Protein AF-A0A1I0I881-F1 (afdb_monomer_lite)

Foldseek 3Di:
DDLDPVNLVVLVVVLVVLVVVLVVCCVVQNCPDPSNVVSVVVNVVSVVVSVVSVVVVD

Radius of gyration: 13.34 Å; chains: 1; bounding box: 26×14×40 Å

pLDDT: mean 90.38, std 13.87, range [44.94, 98.56]

Organism: NCBI:txid237682

Structure (mmCIF, N/CA/C/O backbone):
data_AF-A0A1I0I881-F1
#
_entry.id   AF-A0A1I0I881-F1
#
loop_
_atom_site.group_PDB
_atom_site.id
_atom_site.type_symbol
_atom_site.label_atom_id
_atom_site.label_alt_id
_atom_site.label_comp_id
_atom_site.label_asym_id
_atom_site.label_entity_id
_atom_site.label_seq_id
_atom_site.pdbx_PDB_ins_code
_atom_site.Cartn_x
_atom_site.Cartn_y
_atom_site.Cartn_z
_atom_site.occupancy
_atom_site.B_iso_or_equiv
_atom_site.auth_seq_id
_atom_site.auth_comp_id
_atom_site.auth_asym_id
_atom_site.auth_atom_id
_a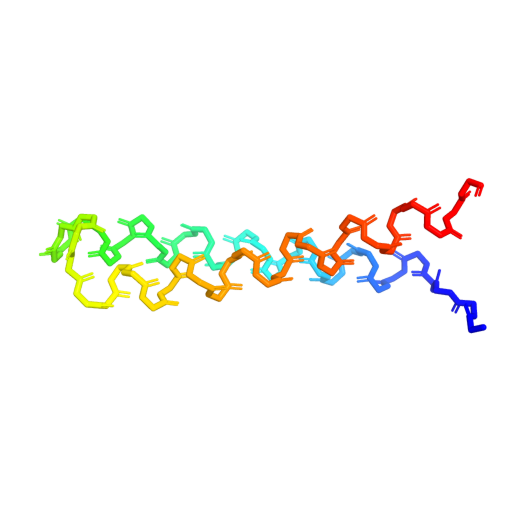tom_site.pdbx_PDB_model_num
ATOM 1 N N . MET A 1 1 ? -8.362 11.012 22.711 1.00 46.50 1 MET A N 1
ATOM 2 C CA . MET A 1 1 ? -8.929 11.275 21.373 1.00 46.50 1 MET A CA 1
ATOM 3 C C . MET A 1 1 ? -9.758 10.049 21.014 1.00 46.50 1 MET A C 1
ATOM 5 O O . MET A 1 1 ? -9.176 8.986 20.860 1.00 46.50 1 MET A O 1
ATOM 9 N N . VAL A 1 2 ? -11.091 10.130 21.067 1.00 53.44 2 VAL A N 1
ATOM 10 C CA . VAL A 1 2 ? -11.965 8.974 20.789 1.00 53.44 2 VAL A CA 1
ATOM 11 C C . VAL A 1 2 ? -12.037 8.833 19.273 1.00 53.44 2 VAL A C 1
ATOM 13 O O . VAL A 1 2 ? -12.610 9.698 18.623 1.00 53.44 2 VAL A O 1
ATOM 16 N N . VAL A 1 3 ? -11.392 7.813 18.708 1.00 59.69 3 VAL A N 1
ATOM 17 C CA . VAL A 1 3 ? -11.434 7.577 17.259 1.00 59.69 3 VAL A CA 1
ATOM 18 C C . VAL A 1 3 ? -12.735 6.856 16.915 1.00 59.69 3 VAL A C 1
ATOM 20 O O . VAL A 1 3 ? -12.919 5.674 17.242 1.00 59.69 3 VAL A O 1
ATOM 23 N N . SER A 1 4 ? -13.649 7.576 16.272 1.00 67.31 4 SER A N 1
ATOM 24 C CA . SER A 1 4 ? -15.003 7.112 15.975 1.00 67.31 4 SER A CA 1
ATOM 25 C C . SER A 1 4 ? -14.982 5.999 14.925 1.00 67.31 4 SER A C 1
ATOM 27 O O . SER A 1 4 ? -14.089 5.907 14.082 1.00 67.31 4 SER A O 1
ATOM 29 N N . THR A 1 5 ? -15.948 5.082 14.976 1.00 71.38 5 THR A N 1
ATOM 30 C CA . THR A 1 5 ? -16.140 3.994 13.988 1.00 71.38 5 THR A CA 1
ATOM 31 C C . THR A 1 5 ? -16.151 4.495 12.550 1.00 71.38 5 THR A C 1
ATOM 33 O O . THR A 1 5 ? -15.643 3.801 11.676 1.00 71.38 5 THR A O 1
ATOM 36 N N . GLU A 1 6 ? -16.611 5.723 12.347 1.00 79.94 6 GLU A N 1
ATOM 37 C CA . GLU A 1 6 ? -16.646 6.437 11.073 1.00 79.94 6 GLU A CA 1
ATOM 38 C C . GLU A 1 6 ? -15.258 6.751 10.493 1.00 79.94 6 GLU A C 1
ATOM 40 O O . GLU A 1 6 ? -15.071 6.614 9.286 1.00 79.94 6 GLU A O 1
ATOM 45 N N . ASP A 1 7 ? -14.263 7.087 11.323 1.00 82.00 7 ASP A N 1
ATOM 46 C CA . ASP A 1 7 ? -12.909 7.421 10.848 1.00 82.00 7 ASP A CA 1
ATOM 47 C C . ASP A 1 7 ? -12.224 6.195 10.233 1.00 82.00 7 ASP A C 1
ATOM 49 O O . ASP A 1 7 ? -11.570 6.274 9.197 1.00 82.00 7 ASP A O 1
ATOM 53 N N . ALA A 1 8 ? -12.443 5.023 10.836 1.00 87.50 8 ALA A N 1
ATOM 54 C CA . ALA A 1 8 ? -11.932 3.760 10.316 1.00 87.50 8 ALA A CA 1
ATOM 55 C C . ALA A 1 8 ? -12.605 3.357 8.992 1.00 87.50 8 ALA A C 1
ATOM 57 O O . ALA A 1 8 ? -11.973 2.708 8.161 1.00 87.50 8 ALA A O 1
ATOM 58 N N . VAL A 1 9 ? -13.882 3.706 8.800 1.00 91.31 9 VAL A N 1
ATOM 59 C CA . VAL A 1 9 ? -14.612 3.417 7.555 1.00 91.31 9 VAL A CA 1
ATOM 60 C C . VAL A 1 9 ? -14.087 4.292 6.423 1.00 91.31 9 VAL A C 1
ATOM 62 O O . VAL A 1 9 ? -13.683 3.747 5.400 1.00 91.31 9 VAL A O 1
ATOM 65 N N . LYS A 1 10 ? -13.991 5.609 6.637 1.00 92.38 10 LYS A N 1
ATOM 66 C CA . LYS A 1 10 ? -13.464 6.552 5.634 1.00 92.38 10 LYS A CA 1
ATOM 67 C C . LYS A 1 10 ? -12.049 6.192 5.200 1.00 92.38 10 LYS A C 1
ATOM 69 O O . LYS A 1 10 ? -11.758 6.107 4.015 1.00 92.38 10 LYS A O 1
ATOM 74 N N . LEU A 1 11 ? -11.187 5.881 6.164 1.00 94.31 11 LEU A N 1
ATOM 75 C CA . LEU A 1 11 ? -9.807 5.521 5.869 1.00 94.31 11 LEU A CA 1
ATOM 76 C C . LEU A 1 11 ? -9.707 4.218 5.062 1.00 94.31 11 LEU A C 1
ATOM 78 O O . LEU A 1 11 ? -8.833 4.068 4.216 1.00 94.31 11 LEU A O 1
ATOM 82 N N . LYS A 1 12 ? -10.632 3.276 5.283 1.00 95.38 12 LYS A N 1
ATOM 83 C CA . LYS A 1 12 ? -10.720 2.057 4.474 1.00 95.38 12 LYS A CA 1
ATOM 84 C C . LYS A 1 12 ? -11.172 2.356 3.041 1.00 95.38 12 LYS A C 1
ATOM 86 O O . LYS A 1 12 ? -10.650 1.741 2.119 1.00 95.38 12 LYS A O 1
ATOM 91 N N . GLU A 1 13 ? -12.113 3.278 2.849 1.00 96.81 13 GLU A N 1
ATOM 92 C CA . GLU A 1 13 ? -12.535 3.725 1.514 1.00 96.81 13 GLU A CA 1
ATOM 93 C C . GLU A 1 13 ? -11.376 4.393 0.760 1.00 96.81 13 GLU A C 1
ATOM 95 O O . GLU A 1 13 ? -11.120 4.053 -0.394 1.00 96.81 13 GLU A O 1
ATOM 100 N N . GLU A 1 14 ? -10.616 5.263 1.429 1.00 97.62 14 GLU A N 1
ATOM 101 C CA . GLU A 1 14 ? -9.422 5.904 0.861 1.00 97.62 14 GLU A CA 1
ATOM 102 C C . GLU A 1 14 ? -8.339 4.882 0.483 1.00 97.62 14 GLU A C 1
ATOM 104 O O . GLU A 1 14 ? -7.787 4.951 -0.615 1.00 97.62 14 GLU A O 1
ATOM 109 N N . ILE A 1 15 ? -8.083 3.885 1.339 1.00 98.25 15 ILE A N 1
ATOM 110 C CA . ILE A 1 15 ? -7.154 2.784 1.038 1.00 98.25 15 ILE A CA 1
ATOM 111 C C . ILE A 1 15 ? -7.557 2.061 -0.251 1.00 98.25 15 ILE A C 1
ATOM 113 O O . ILE A 1 15 ? -6.701 1.796 -1.094 1.00 98.25 15 ILE A O 1
ATOM 117 N N . GLU A 1 16 ? -8.839 1.740 -0.429 1.00 98.31 16 GLU A N 1
ATOM 118 C CA . GLU A 1 16 ? -9.290 1.044 -1.637 1.00 98.31 16 GLU A CA 1
ATOM 119 C C . GLU A 1 16 ? -9.160 1.927 -2.884 1.00 98.31 16 GLU A C 1
ATOM 121 O O . GLU A 1 16 ? -8.669 1.455 -3.909 1.00 98.31 16 GLU A O 1
ATOM 126 N N . LEU A 1 17 ? -9.484 3.221 -2.799 1.00 98.50 17 LEU A N 1
ATOM 127 C CA . LEU A 1 17 ? -9.277 4.160 -3.909 1.00 98.50 17 LEU A CA 1
ATOM 128 C C . LEU A 1 17 ? -7.802 4.234 -4.333 1.00 98.50 17 LEU A C 1
ATOM 130 O O . LEU A 1 17 ? -7.489 4.140 -5.523 1.00 98.50 17 LEU A O 1
ATOM 134 N N . VAL A 1 18 ? -6.883 4.347 -3.371 1.00 98.44 18 VAL A N 1
ATOM 135 C CA . VAL A 1 18 ? -5.443 4.416 -3.660 1.00 98.44 18 VAL A CA 1
ATOM 136 C C . VAL A 1 18 ? -4.909 3.073 -4.170 1.00 98.44 18 VAL A C 1
ATOM 138 O O . VAL A 1 18 ? 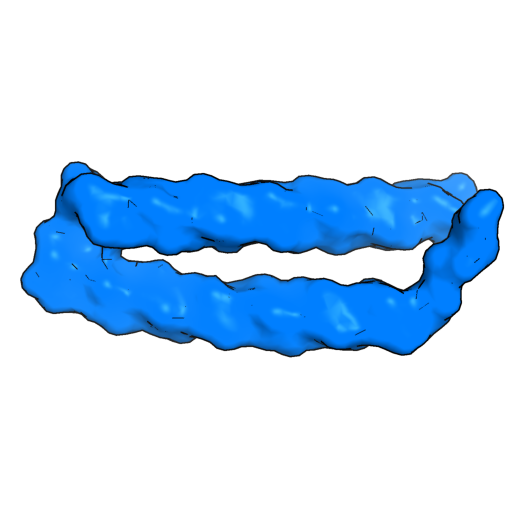-4.047 3.055 -5.048 1.00 98.44 18 VAL A O 1
ATOM 141 N N . ARG A 1 19 ? -5.457 1.935 -3.721 1.00 98.38 19 ARG A N 1
ATOM 142 C CA . ARG A 1 19 ? -5.135 0.610 -4.283 1.00 98.38 19 ARG A CA 1
ATOM 143 C C . ARG A 1 19 ? -5.482 0.508 -5.761 1.00 98.38 19 ARG A C 1
ATOM 145 O O . ARG A 1 19 ? -4.649 0.035 -6.534 1.00 98.38 19 ARG A O 1
ATOM 152 N N . PHE A 1 20 ? -6.671 0.961 -6.159 1.00 98.56 20 PHE A N 1
ATOM 153 C CA . PHE A 1 20 ? -7.052 0.990 -7.573 1.00 98.56 20 PHE A CA 1
ATOM 154 C C . PHE A 1 20 ? -6.096 1.869 -8.380 1.00 98.56 20 PHE A C 1
ATOM 156 O O . PHE A 1 20 ? -5.554 1.413 -9.386 1.00 98.56 20 PHE A O 1
ATOM 163 N N . LYS A 1 21 ? -5.799 3.075 -7.883 1.00 98.44 21 LYS A N 1
ATOM 164 C CA . LYS A 1 21 ? -4.839 3.992 -8.511 1.00 98.44 21 LYS A CA 1
ATOM 165 C C . LYS A 1 21 ? -3.448 3.366 -8.656 1.00 98.44 21 LYS A C 1
ATOM 167 O O . LYS A 1 21 ? -2.836 3.506 -9.709 1.00 98.44 21 LYS A O 1
ATOM 172 N N . LEU A 1 22 ? -2.950 2.652 -7.642 1.00 98.25 22 LEU A N 1
ATOM 173 C CA . LEU A 1 22 ? -1.651 1.975 -7.711 1.00 98.25 22 LEU A CA 1
ATOM 174 C C . LEU A 1 22 ? -1.631 0.923 -8.820 1.00 98.25 22 LEU A C 1
ATOM 176 O O . LEU A 1 22 ? -0.667 0.858 -9.575 1.00 98.25 22 LEU A O 1
ATOM 180 N N . VAL A 1 23 ? -2.690 0.114 -8.932 1.00 98.31 23 VAL A N 1
ATOM 181 C CA . VAL A 1 23 ? -2.800 -0.899 -9.989 1.00 98.31 23 VAL A CA 1
ATOM 182 C C . VAL A 1 23 ? -2.841 -0.241 -11.363 1.00 98.31 23 VAL A C 1
ATOM 184 O O . VAL A 1 23 ? -2.127 -0.688 -12.259 1.00 98.31 23 VAL A O 1
ATOM 187 N N . GLU A 1 24 ? -3.619 0.828 -11.540 1.00 98.50 24 GLU A N 1
ATOM 188 C CA . GLU A 1 24 ? -3.665 1.556 -12.810 1.00 98.50 24 GLU A CA 1
ATOM 189 C C . GLU A 1 24 ? -2.294 2.134 -13.172 1.00 98.50 24 GLU A C 1
ATOM 191 O O . GLU A 1 24 ? -1.769 1.850 -14.247 1.00 98.50 24 GLU A O 1
ATOM 196 N N . VAL A 1 25 ? -1.667 2.884 -12.263 1.00 98.25 25 VAL A N 1
ATOM 197 C CA . VAL A 1 25 ? -0.358 3.509 -12.504 1.00 98.25 25 VAL A CA 1
ATOM 198 C C . VAL A 1 25 ? 0.716 2.449 -12.758 1.00 98.25 25 VAL A C 1
ATOM 200 O O . VAL A 1 25 ? 1.466 2.564 -13.724 1.00 98.25 25 VAL A O 1
ATOM 203 N N . ALA A 1 26 ? 0.750 1.364 -11.986 1.00 98.25 26 ALA A N 1
ATOM 204 C CA . ALA A 1 26 ? 1.698 0.279 -12.212 1.00 98.25 26 ALA A CA 1
ATOM 205 C C . ALA A 1 26 ? 1.450 -0.471 -13.527 1.00 98.25 26 ALA A C 1
ATOM 207 O O . ALA A 1 26 ? 2.404 -0.950 -14.138 1.00 98.25 26 ALA A O 1
ATOM 208 N N . THR A 1 27 ? 0.199 -0.548 -13.989 1.00 98.38 27 THR A N 1
ATOM 209 C CA . THR A 1 27 ? -0.137 -1.129 -15.298 1.00 98.38 27 THR A CA 1
ATOM 210 C C . THR A 1 27 ? 0.424 -0.280 -16.439 1.00 98.38 27 THR A C 1
ATOM 212 O O . THR A 1 27 ? 0.935 -0.830 -17.412 1.00 98.38 27 THR A O 1
ATOM 215 N N . TRP A 1 28 ? 0.365 1.049 -16.320 1.00 98.19 28 TRP A N 1
ATOM 216 C CA . TRP A 1 28 ? 0.827 1.969 -17.365 1.00 98.19 28 TRP A CA 1
ATOM 217 C C . TRP A 1 28 ? 2.333 2.244 -17.327 1.00 98.19 28 TRP A C 1
ATOM 219 O O . TRP A 1 28 ? 2.968 2.325 -18.377 1.00 98.19 28 TRP A O 1
ATOM 229 N N . TYR A 1 29 ? 2.903 2.389 -16.132 1.00 97.75 29 TYR A N 1
ATOM 230 C CA . TYR A 1 29 ? 4.267 2.887 -15.931 1.00 97.75 29 TYR A CA 1
ATOM 231 C C . TYR A 1 29 ? 5.217 1.840 -15.332 1.00 97.75 29 TYR A C 1
ATOM 233 O O . TYR A 1 29 ? 6.435 2.016 -15.369 1.00 97.75 29 TYR A O 1
ATOM 241 N N . GLY A 1 30 ? 4.688 0.722 -14.829 1.00 98.06 30 GLY A N 1
ATOM 242 C CA . GLY A 1 30 ? 5.441 -0.306 -14.113 1.00 98.06 30 GLY A CA 1
ATOM 243 C C . GLY A 1 30 ? 5.586 -0.001 -12.621 1.00 98.06 30 GLY A C 1
ATOM 244 O O . GLY A 1 30 ? 5.626 1.152 -12.199 1.00 98.06 30 GLY A O 1
ATOM 245 N N . PHE A 1 31 ? 5.704 -1.044 -11.796 1.00 94.19 31 PHE A N 1
ATOM 246 C CA . PHE A 1 31 ? 5.757 -0.915 -10.329 1.00 94.19 31 PHE A CA 1
ATOM 247 C C . PHE A 1 31 ? 6.972 -0.144 -9.796 1.00 94.19 31 PHE A C 1
ATOM 249 O O . PHE A 1 31 ? 6.914 0.402 -8.700 1.00 94.19 31 PHE A O 1
ATOM 256 N N . THR A 1 32 ? 8.070 -0.096 -10.550 1.00 97.25 32 THR A N 1
ATOM 257 C CA . THR A 1 32 ? 9.292 0.627 -10.163 1.00 97.25 32 THR A CA 1
ATOM 258 C C . THR A 1 32 ? 9.350 2.043 -10.729 1.00 97.25 32 THR A C 1
ATOM 260 O O . THR A 1 32 ? 10.377 2.707 -10.589 1.00 97.25 32 THR A O 1
ATOM 263 N N . SER A 1 33 ? 8.300 2.499 -11.420 1.00 98.44 33 SER A N 1
ATOM 264 C CA . SER A 1 33 ? 8.227 3.879 -11.891 1.00 98.44 33 SER A CA 1
ATOM 265 C C . SER A 1 33 ? 8.125 4.831 -10.706 1.00 98.44 33 SER A C 1
ATOM 267 O O . SER A 1 33 ? 7.659 4.463 -9.624 1.00 98.44 33 SER A O 1
ATOM 269 N N . LYS A 1 34 ? 8.547 6.077 -10.911 1.00 98.44 34 LYS A N 1
ATOM 270 C CA . LYS A 1 34 ? 8.457 7.105 -9.876 1.00 98.44 34 LYS A CA 1
ATOM 271 C C . LYS A 1 34 ? 7.006 7.301 -9.423 1.00 98.44 34 LYS A C 1
ATOM 273 O O . LYS A 1 34 ? 6.747 7.381 -8.231 1.00 98.44 34 LYS A O 1
ATOM 278 N N . GLU A 1 35 ? 6.077 7.306 -10.369 1.00 97.69 35 GLU A N 1
ATOM 279 C CA . GLU A 1 35 ? 4.641 7.465 -10.152 1.00 97.69 35 GLU A CA 1
ATOM 280 C C . GLU A 1 35 ? 4.071 6.312 -9.315 1.00 97.69 35 GLU A C 1
ATOM 282 O O . GLU A 1 35 ? 3.357 6.547 -8.343 1.00 97.69 35 GLU A O 1
ATOM 287 N N . SER A 1 36 ? 4.422 5.063 -9.640 1.00 98.25 36 SER A N 1
ATOM 288 C CA . SER A 1 36 ? 4.004 3.896 -8.853 1.00 98.25 36 SER A CA 1
ATOM 289 C C . SER A 1 36 ? 4.587 3.927 -7.442 1.00 98.25 36 SER A C 1
ATOM 291 O O . SER A 1 36 ? 3.888 3.600 -6.483 1.00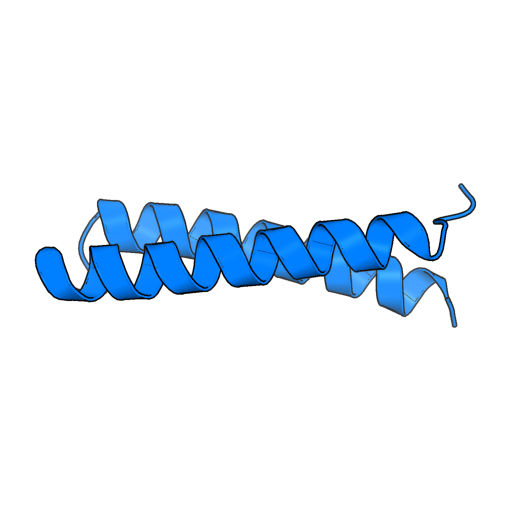 98.25 36 SER A O 1
ATOM 293 N N . ILE A 1 37 ? 5.846 4.357 -7.298 1.00 98.44 37 ILE A N 1
ATOM 294 C CA . ILE A 1 37 ? 6.498 4.503 -5.993 1.00 98.44 37 ILE A CA 1
ATOM 295 C C . ILE A 1 37 ? 5.776 5.565 -5.154 1.00 98.44 37 ILE A C 1
ATOM 297 O O . ILE A 1 37 ? 5.448 5.295 -4.001 1.00 98.44 37 ILE A O 1
ATOM 301 N N . GLU A 1 38 ? 5.467 6.732 -5.718 1.00 98.56 38 GLU A N 1
ATOM 302 C CA . GLU A 1 38 ? 4.739 7.798 -5.015 1.00 98.56 38 GLU A CA 1
ATOM 303 C C . GLU A 1 38 ? 3.355 7.329 -4.539 1.00 98.56 38 GLU A C 1
ATOM 305 O O . GLU A 1 38 ? 3.005 7.525 -3.375 1.00 98.56 38 GLU A O 1
ATOM 310 N N . VAL A 1 39 ? 2.596 6.627 -5.390 1.00 98.50 39 VAL A N 1
ATOM 311 C CA . VAL A 1 39 ? 1.283 6.081 -5.001 1.00 98.50 39 VAL A CA 1
ATOM 312 C C . VAL A 1 39 ? 1.421 4.967 -3.955 1.00 98.50 39 VAL A C 1
ATOM 314 O O . VAL A 1 39 ? 0.595 4.866 -3.050 1.00 98.50 39 VAL A O 1
ATOM 317 N N . SER A 1 40 ? 2.473 4.145 -4.021 1.00 98.25 40 SER A N 1
ATOM 318 C CA . SER A 1 40 ? 2.732 3.119 -3.001 1.00 98.25 40 SER A CA 1
ATOM 319 C C . SER A 1 40 ? 3.050 3.723 -1.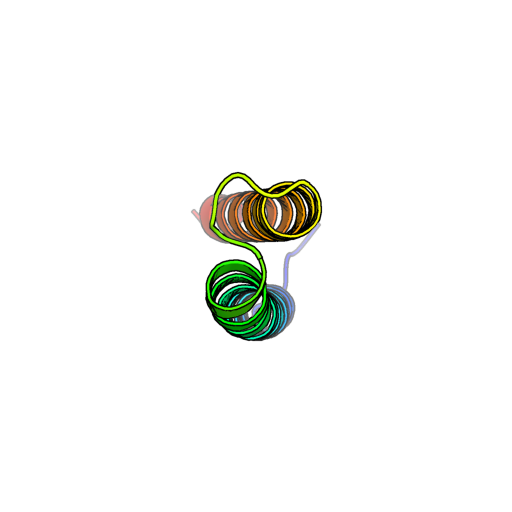627 1.00 98.25 40 SER A C 1
ATOM 321 O O . SER A 1 40 ? 2.567 3.224 -0.616 1.00 98.25 40 SER A O 1
ATOM 323 N N . GLN A 1 41 ? 3.775 4.845 -1.586 1.00 98.50 41 GLN A N 1
ATOM 324 C CA . GLN A 1 41 ? 4.059 5.573 -0.346 1.00 98.50 41 GLN A CA 1
ATOM 325 C C . GLN A 1 41 ? 2.795 6.207 0.247 1.00 98.50 41 GLN A C 1
ATOM 327 O O . GLN A 1 41 ? 2.595 6.157 1.460 1.00 98.50 41 GLN A O 1
ATOM 332 N N . GLU A 1 42 ? 1.922 6.765 -0.598 1.00 98.12 42 GLU A N 1
ATOM 333 C CA . GLU A 1 42 ? 0.597 7.253 -0.193 1.00 98.12 42 GLU A CA 1
ATOM 334 C C . GLU A 1 42 ? -0.236 6.119 0.433 1.00 98.12 42 GLU A C 1
ATOM 336 O O . GLU A 1 42 ? -0.785 6.274 1.527 1.00 98.12 42 GLU A O 1
ATOM 341 N N . LEU A 1 43 ? -0.258 4.947 -0.212 1.00 98.38 43 LEU A N 1
ATOM 342 C CA . LEU A 1 43 ? -0.959 3.765 0.290 1.00 98.38 43 LEU A CA 1
ATOM 343 C C . LEU A 1 43 ? -0.413 3.296 1.647 1.00 98.38 43 LEU A C 1
ATOM 345 O O . LEU A 1 43 ? -1.195 3.009 2.556 1.00 98.38 43 LEU A O 1
ATOM 349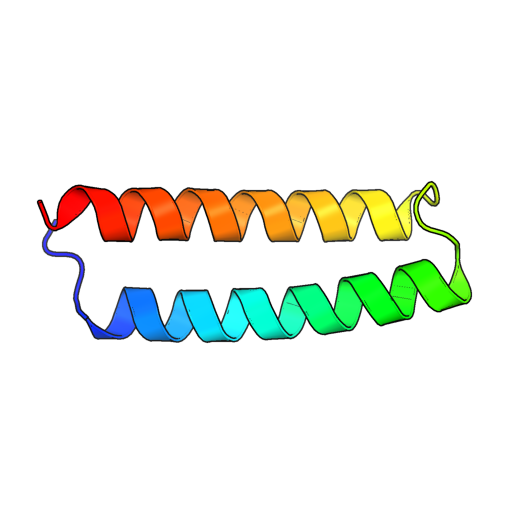 N N . ASP A 1 44 ? 0.910 3.250 1.810 1.00 98.38 44 ASP A N 1
ATOM 350 C CA . ASP A 1 44 ? 1.553 2.839 3.062 1.00 98.38 44 ASP A CA 1
ATOM 351 C C . ASP A 1 44 ? 1.209 3.779 4.226 1.00 98.38 44 ASP A C 1
ATOM 353 O O . ASP A 1 44 ? 0.968 3.319 5.347 1.00 98.38 44 ASP A O 1
ATOM 357 N N . ILE A 1 45 ? 1.131 5.092 3.986 1.00 97.50 45 ILE A N 1
ATOM 358 C CA . ILE A 1 45 ? 0.714 6.065 5.008 1.00 97.50 45 ILE A CA 1
ATOM 359 C C . ILE A 1 45 ? -0.710 5.760 5.484 1.00 97.50 45 ILE A C 1
ATOM 361 O O . ILE A 1 45 ? -0.944 5.668 6.693 1.00 97.50 45 ILE A O 1
ATOM 365 N N . LEU A 1 46 ? -1.646 5.543 4.557 1.00 97.38 46 LEU A N 1
ATOM 366 C CA . LEU A 1 46 ? -3.041 5.247 4.894 1.00 97.38 46 LEU A CA 1
ATOM 367 C C . LEU A 1 46 ? -3.182 3.921 5.652 1.00 97.38 46 LEU A C 1
ATOM 369 O O . LEU A 1 46 ? -3.903 3.847 6.651 1.00 97.38 46 LEU A O 1
ATOM 373 N N . LEU A 1 47 ? -2.450 2.884 5.233 1.00 96.56 47 LEU A N 1
ATOM 374 C CA . LEU A 1 47 ? -2.416 1.592 5.924 1.00 96.56 47 LEU A CA 1
ATOM 375 C C . LEU A 1 47 ? -1.888 1.731 7.356 1.00 96.56 47 LEU A C 1
ATOM 377 O O . LEU A 1 47 ? -2.477 1.173 8.287 1.00 96.56 47 LEU A O 1
ATOM 381 N N . ASN A 1 48 ? -0.826 2.514 7.552 1.00 95.94 48 ASN A N 1
ATOM 382 C CA . ASN A 1 48 ? -0.269 2.786 8.875 1.00 95.94 48 ASN A CA 1
ATOM 383 C C . ASN A 1 48 ? -1.254 3.557 9.761 1.00 95.94 48 ASN A C 1
ATOM 385 O O . ASN A 1 48 ? -1.461 3.189 10.919 1.00 95.94 48 ASN A O 1
ATOM 389 N N . MET A 1 49 ? -1.920 4.580 9.222 1.00 93.94 49 MET A N 1
ATOM 390 C CA . MET A 1 49 ? -2.971 5.302 9.943 1.00 93.94 49 MET A CA 1
ATOM 391 C C . MET A 1 49 ? -4.106 4.357 10.353 1.00 93.94 49 MET A C 1
ATOM 393 O O . MET A 1 49 ? -4.551 4.384 11.501 1.00 9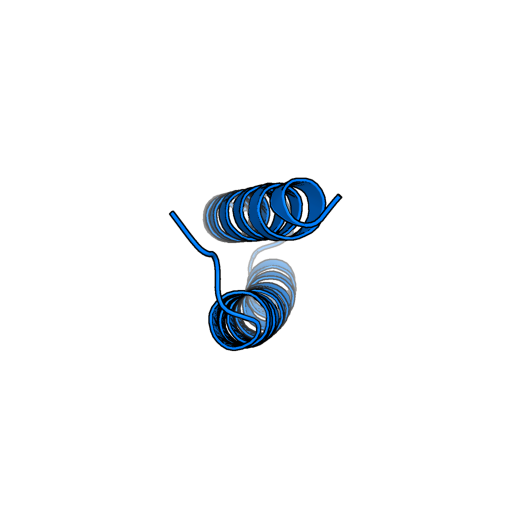3.94 49 MET A O 1
ATOM 397 N N . TYR A 1 50 ? -4.529 3.461 9.461 1.00 93.25 50 TYR A N 1
ATOM 398 C CA . TYR A 1 50 ? -5.609 2.516 9.737 1.00 93.25 50 TYR A CA 1
ATOM 399 C C . TYR A 1 50 ? -5.223 1.525 10.825 1.00 93.25 50 TYR A C 1
ATOM 401 O O . TYR A 1 50 ? -6.019 1.233 11.721 1.00 93.25 50 TYR A O 1
ATOM 409 N N . GLN A 1 51 ? -3.978 1.061 10.793 1.00 91.56 51 GLN A N 1
ATOM 410 C CA . GLN A 1 51 ? -3.421 0.198 11.820 1.00 91.56 51 GLN A CA 1
ATOM 411 C C . GLN A 1 51 ? -3.424 0.886 13.195 1.00 91.56 51 GLN A C 1
ATOM 413 O O . GLN A 1 51 ? -3.857 0.271 14.168 1.00 91.56 51 GLN A O 1
ATOM 418 N N . ILE A 1 52 ? -3.031 2.162 13.281 1.00 91.19 52 ILE A N 1
ATOM 419 C CA . ILE A 1 52 ? -3.061 2.948 14.530 1.00 91.19 52 ILE A CA 1
ATOM 420 C C . ILE A 1 52 ? -4.495 3.103 15.049 1.00 91.19 52 ILE A C 1
ATOM 422 O O . ILE A 1 52 ? -4.758 2.875 16.233 1.00 91.19 52 ILE A O 1
ATOM 426 N N . VAL A 1 53 ? -5.437 3.449 14.166 1.00 87.56 53 VAL A N 1
ATOM 427 C CA . VAL A 1 53 ? -6.863 3.584 14.503 1.00 87.56 53 VAL A CA 1
ATOM 428 C C . VAL A 1 53 ? -7.433 2.265 15.025 1.00 87.56 53 VAL A C 1
ATOM 430 O O . VAL A 1 53 ? -8.181 2.250 16.002 1.00 87.56 53 VAL A O 1
ATOM 433 N N . LYS A 1 54 ? -7.057 1.144 14.404 1.00 84.06 54 LYS A N 1
ATOM 434 C CA . LYS A 1 54 ? -7.498 -0.193 14.803 1.00 84.06 54 LYS A CA 1
ATOM 435 C C . LYS A 1 54 ? -6.864 -0.654 16.118 1.00 84.06 54 LYS A C 1
ATOM 437 O O . LYS A 1 54 ? -7.556 -1.261 16.928 1.00 84.06 54 LYS A O 1
ATOM 442 N N . GLN A 1 55 ? -5.580 -0.375 16.340 1.00 81.12 55 GLN A N 1
ATOM 443 C CA . GLN A 1 55 ? -4.872 -0.733 17.575 1.00 81.12 55 GLN A CA 1
ATOM 444 C C . GLN A 1 55 ? -5.331 0.100 18.772 1.00 81.12 55 GLN A C 1
ATOM 446 O O . GLN A 1 55 ? -5.428 -0.432 19.867 1.00 81.12 55 GLN A O 1
ATOM 451 N N . SER A 1 56 ? -5.716 1.360 18.558 1.00 69.50 56 SER A N 1
ATOM 452 C CA . SER A 1 56 ? -6.254 2.236 19.612 1.00 69.50 56 SER A CA 1
ATOM 453 C C . SER A 1 56 ? -7.640 1.808 20.133 1.00 69.50 56 SER A C 1
ATOM 455 O O . SER A 1 56 ? -8.206 2.483 20.991 1.00 69.50 56 SER A O 1
ATOM 457 N N . ARG A 1 57 ? -8.220 0.726 19.593 1.00 58.00 57 ARG A N 1
ATOM 458 C CA . ARG A 1 57 ? -9.497 0.137 20.032 1.00 58.00 57 ARG A CA 1
ATOM 459 C C . ARG A 1 57 ? -9.353 -1.084 20.942 1.00 58.00 57 ARG A C 1
ATOM 461 O O . ARG A 1 57 ? -10.386 -1.619 21.342 1.00 58.00 57 ARG A O 1
ATOM 468 N N . TYR A 1 58 ? -8.129 -1.518 21.240 1.00 44.94 58 TYR A N 1
ATOM 469 C CA . TYR A 1 58 ? -7.838 -2.637 22.138 1.00 44.94 58 TYR A CA 1
ATOM 470 C C . TYR A 1 58 ? -7.160 -2.162 23.418 1.00 44.94 58 TYR A C 1
ATOM 472 O O . TYR A 1 58 ? -6.302 -1.257 23.327 1.00 44.94 58 TYR A O 1
#

Secondary structure (DSSP, 8-state):
----HHHHHHHHHHHHHHHHHHHHHHHHH-TTSHHHHHHHHHHHHHHHHHHHHHHTT-

Sequence (58 aa):
MVVSTEDAVKLKEEIELVRFKLVEVATWYGFTSKESIEVSQELDILLNMYQIVKQSRY

InterPro domains:
  IPR018540 Aspartyl-phosphate phosphatase Spo0E-like [PF09388] (11-51)
  IPR036638 Helix-loop-helix DNA-binding domain superfamily [G3DSA:4.10.280.10] (7-58)
  IPR037208 Aspartyl-phosphate phosphatase Spo0E-like superfamily [SSF140500] (10-56)
  IPR053028 Spo0E-like aspartyl-phosphate phosphatase [PTHR41263] (10-56)